Protein AF-A0A965BE71-F1 (afdb_monomer)

Foldseek 3Di:
DVVLLVVLVVQLVVQLVVQLVVLVVPDDPVCSVVSSVVSNVVSVVVSVVSSCVSCCVPPPDDPVVVVCVLVVVLVVLLVVLLVVLVVVCVVVVDDPDPVVVVVSVVSSVVSSLVVCVVVCNVVSVVVCCVVVVD

Mean predicted aligned error: 6.46 Å

Secondary structure (DSSP, 8-state):
-HHHHHHHHHHHHHHHHHHHHHHHHHS-TTTHHHHHHHHHHHHHHHHHHHHHHHHHHHH----HHHHHHHHHHHHHHHHHHHHHHHHHHHHHT--SSHHHHHHHHHHHHHHHHHHHHHTT-HHHHHHHHHHTT-

pLDDT: mean 89.57, std 7.32, range [54.47, 97.5]

Structure (mmCIF, N/CA/C/O backbone):
data_AF-A0A965BE71-F1
#
_entry.id   AF-A0A965BE71-F1
#
loop_
_atom_site.group_PDB
_atom_site.id
_atom_site.type_symbol
_atom_site.label_atom_id
_atom_site.label_alt_id
_atom_site.label_comp_id
_atom_site.label_asym_id
_atom_site.label_entity_id
_atom_site.label_seq_id
_atom_site.pdbx_PDB_ins_code
_atom_site.Cartn_x
_atom_site.Cartn_y
_atom_site.Cartn_z
_atom_site.occupancy
_atom_site.B_iso_or_equiv
_atom_site.auth_seq_id
_atom_site.auth_comp_id
_atom_site.auth_asym_id
_atom_site.auth_atom_id
_atom_site.pdbx_PDB_model_num
ATOM 1 N N . ASN A 1 1 ? 0.865 -0.860 27.411 1.00 68.50 1 ASN A N 1
ATOM 2 C CA . ASN A 1 1 ? 0.954 -0.710 25.945 1.00 68.50 1 ASN A CA 1
ATOM 3 C C . ASN A 1 1 ? 2.210 -1.397 25.395 1.00 68.50 1 ASN A C 1
ATOM 5 O O . ASN A 1 1 ? 2.084 -2.410 24.722 1.00 68.50 1 ASN A O 1
ATOM 9 N N . THR A 1 2 ? 3.410 -0.975 25.811 1.00 82.56 2 THR A N 1
ATOM 10 C CA . THR A 1 2 ? 4.710 -1.462 25.296 1.00 82.56 2 THR A CA 1
ATOM 11 C C . THR A 1 2 ? 4.907 -2.984 25.347 1.00 82.56 2 THR A C 1
ATOM 13 O O . THR A 1 2 ? 5.360 -3.564 24.371 1.00 82.56 2 THR A O 1
ATOM 16 N N . LYS A 1 3 ? 4.493 -3.668 26.428 1.00 86.25 3 LYS A N 1
ATOM 17 C CA . LYS A 1 3 ? 4.587 -5.142 26.528 1.00 86.25 3 LYS A CA 1
ATOM 18 C C . LYS A 1 3 ? 3.854 -5.867 25.389 1.00 86.25 3 LYS A C 1
ATOM 20 O O . LYS A 1 3 ? 4.383 -6.815 24.824 1.00 86.25 3 LYS A O 1
ATOM 25 N N . TYR A 1 4 ? 2.651 -5.417 25.037 1.00 86.38 4 TYR A N 1
ATOM 26 C CA . TYR A 1 4 ? 1.859 -6.021 23.960 1.00 86.38 4 TYR A CA 1
ATOM 27 C C . TYR A 1 4 ? 2.405 -5.670 22.581 1.00 86.38 4 TYR A C 1
ATOM 29 O O . TYR A 1 4 ? 2.354 -6.492 21.674 1.00 86.38 4 TYR A O 1
ATOM 37 N N . GLN A 1 5 ? 2.983 -4.479 22.443 1.00 86.31 5 GLN A N 1
ATOM 38 C CA . GLN A 1 5 ? 3.666 -4.075 21.222 1.00 86.31 5 GLN A CA 1
ATOM 39 C C . GLN A 1 5 ? 4.915 -4.931 20.963 1.00 86.31 5 GLN A C 1
ATOM 41 O O . GLN A 1 5 ? 5.129 -5.357 19.834 1.00 86.31 5 GLN A O 1
ATOM 46 N N . VAL A 1 6 ? 5.684 -5.269 22.006 1.00 92.69 6 VAL A N 1
ATOM 47 C CA . VAL A 1 6 ? 6.818 -6.205 21.897 1.00 92.69 6 VAL A CA 1
ATOM 48 C C . VAL A 1 6 ? 6.347 -7.595 21.462 1.00 92.69 6 VAL A C 1
ATOM 50 O O . VAL A 1 6 ? 6.944 -8.178 20.563 1.00 92.69 6 VAL A O 1
ATOM 53 N N . ILE A 1 7 ? 5.253 -8.105 22.042 1.00 91.56 7 ILE A N 1
ATOM 54 C CA . ILE A 1 7 ? 4.676 -9.403 21.647 1.00 91.56 7 ILE A CA 1
ATOM 55 C C . ILE A 1 7 ? 4.227 -9.376 20.182 1.00 91.56 7 ILE A C 1
ATOM 57 O O . ILE A 1 7 ? 4.535 -10.299 19.435 1.00 91.56 7 ILE A O 1
ATOM 61 N N . SER A 1 8 ? 3.539 -8.314 19.755 1.00 90.62 8 SER A N 1
ATOM 62 C CA . SER A 1 8 ? 3.104 -8.172 18.363 1.00 90.62 8 SER A CA 1
ATOM 63 C C . SER A 1 8 ? 4.293 -8.145 17.400 1.00 90.62 8 SER A C 1
ATOM 65 O O . SER A 1 8 ? 4.326 -8.905 16.437 1.00 90.62 8 SER A O 1
ATOM 67 N N . ASN A 1 9 ? 5.326 -7.356 17.713 1.00 93.31 9 ASN A N 1
ATOM 68 C CA . ASN A 1 9 ? 6.545 -7.289 16.907 1.00 93.31 9 ASN A CA 1
ATOM 69 C C . ASN A 1 9 ? 7.263 -8.640 16.822 1.00 93.31 9 ASN A C 1
ATOM 71 O O . ASN A 1 9 ? 7.767 -8.998 15.760 1.00 93.31 9 ASN A O 1
ATOM 75 N N . LEU A 1 10 ? 7.292 -9.407 17.915 1.00 94.94 10 LEU A N 1
ATOM 76 C CA . LEU A 1 10 ? 7.861 -10.750 17.905 1.00 94.94 10 LEU A CA 1
ATOM 77 C C . LEU A 1 10 ? 7.101 -11.670 16.939 1.00 94.94 10 LEU A C 1
ATOM 79 O O . LEU A 1 10 ? 7.732 -12.358 16.143 1.00 94.94 10 LEU A O 1
ATOM 83 N N . VAL A 1 11 ? 5.765 -11.652 16.967 1.00 94.50 11 VAL A N 1
ATOM 84 C CA . VAL A 1 11 ? 4.935 -12.460 16.055 1.00 94.50 11 VAL A CA 1
ATOM 85 C C . VAL A 1 11 ? 5.163 -12.061 14.596 1.00 94.50 11 VAL 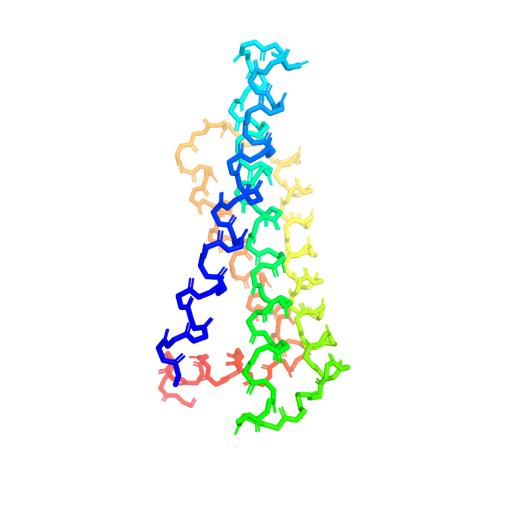A C 1
ATOM 87 O O . VAL A 1 11 ? 5.368 -12.935 13.756 1.00 94.50 11 VAL A O 1
ATOM 90 N N . ILE A 1 12 ? 5.189 -10.757 14.300 1.00 95.12 12 ILE A N 1
ATOM 91 C CA . ILE A 1 12 ? 5.464 -10.234 12.952 1.00 95.12 12 ILE A CA 1
ATOM 92 C C . ILE A 1 12 ? 6.807 -10.761 12.445 1.00 95.12 12 ILE A C 1
ATOM 94 O O . ILE A 1 12 ? 6.879 -11.333 11.359 1.00 95.12 12 ILE A O 1
ATOM 98 N N . ASN A 1 13 ? 7.856 -10.634 13.259 1.00 96.44 13 ASN A N 1
ATOM 99 C CA . ASN A 1 13 ? 9.198 -11.066 12.882 1.00 96.44 13 ASN A CA 1
ATOM 100 C C . ASN A 1 13 ? 9.300 -12.584 12.714 1.00 96.44 13 ASN A C 1
ATOM 102 O O . ASN A 1 13 ? 9.964 -13.037 11.788 1.00 96.44 13 ASN A O 1
ATOM 106 N N . LEU A 1 14 ? 8.634 -13.378 13.558 1.00 97.38 14 L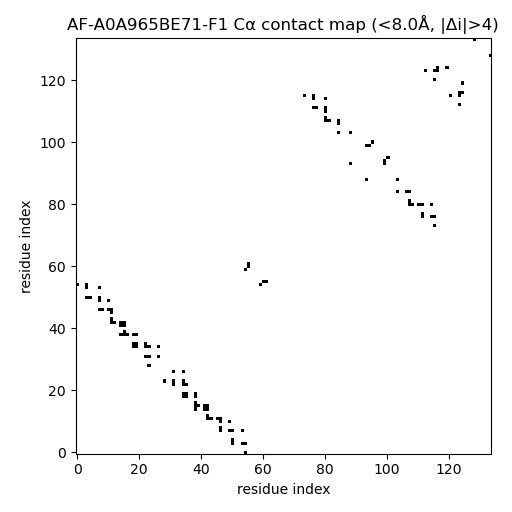EU A N 1
ATOM 107 C CA . LEU A 1 14 ? 8.624 -14.837 13.411 1.00 97.38 14 LEU A CA 1
ATOM 108 C C . LEU A 1 14 ? 7.957 -15.272 12.104 1.00 97.38 14 LEU A C 1
ATOM 110 O O . LEU A 1 14 ? 8.466 -16.163 11.425 1.00 97.38 14 LEU A O 1
ATOM 114 N N . ILE A 1 15 ? 6.854 -14.630 11.719 1.00 95.62 15 ILE A N 1
ATOM 115 C CA . ILE A 1 15 ? 6.164 -14.917 10.455 1.00 95.62 15 ILE A CA 1
ATOM 116 C C . ILE A 1 15 ? 7.027 -14.491 9.270 1.00 95.62 15 ILE A C 1
ATOM 118 O O . ILE A 1 15 ? 7.233 -15.289 8.356 1.00 95.62 15 ILE A O 1
ATOM 122 N N . ALA A 1 16 ? 7.578 -13.274 9.311 1.00 96.12 16 ALA A N 1
ATOM 123 C CA . ALA A 1 16 ? 8.485 -12.780 8.280 1.00 96.12 16 ALA A CA 1
ATOM 124 C C . ALA A 1 16 ? 9.678 -13.726 8.098 1.00 96.12 16 ALA A C 1
ATOM 126 O O . ALA A 1 16 ? 9.976 -14.124 6.974 1.00 96.12 16 ALA A O 1
ATOM 127 N N . LEU A 1 17 ? 10.312 -14.143 9.198 1.00 97.50 17 LEU A N 1
ATOM 128 C CA . LEU A 1 17 ? 11.435 -15.077 9.195 1.00 97.50 17 LEU A CA 1
ATOM 129 C C . LEU A 1 17 ? 11.041 -16.432 8.601 1.00 97.50 17 LEU A C 1
ATOM 131 O O . LEU A 1 17 ? 11.736 -16.936 7.726 1.00 97.50 17 LEU A O 1
ATOM 135 N N . THR A 1 18 ? 9.921 -17.004 9.043 1.00 97.38 18 THR A N 1
ATOM 136 C CA . THR A 1 18 ? 9.472 -18.333 8.599 1.00 97.38 18 THR A CA 1
ATOM 137 C C . THR A 1 18 ? 9.190 -18.349 7.099 1.00 97.38 18 THR A C 1
ATOM 139 O O . THR A 1 18 ? 9.668 -19.236 6.394 1.00 97.38 18 THR A O 1
ATOM 142 N N . ILE A 1 19 ? 8.468 -17.345 6.591 1.00 96.31 19 ILE A N 1
ATOM 143 C CA . ILE A 1 19 ? 8.169 -17.240 5.156 1.00 96.31 19 ILE A CA 1
ATOM 144 C C . ILE A 1 19 ? 9.446 -16.926 4.365 1.00 96.31 19 ILE A C 1
ATOM 146 O O . ILE A 1 19 ? 9.629 -17.467 3.281 1.00 96.31 19 ILE A O 1
ATOM 150 N N . SER A 1 20 ? 10.360 -16.117 4.910 1.00 96.38 20 SER A N 1
ATOM 151 C CA . SER A 1 20 ? 11.643 -15.814 4.257 1.00 96.38 20 SER A CA 1
ATOM 152 C C . SER A 1 20 ? 12.529 -17.050 4.121 1.00 96.38 20 SER A C 1
ATOM 154 O O . SER A 1 20 ? 13.098 -17.275 3.057 1.00 96.38 20 SER A O 1
ATOM 156 N N . ILE A 1 21 ? 12.618 -17.880 5.166 1.00 97.25 21 ILE A N 1
ATOM 157 C CA . ILE A 1 21 ? 13.341 -19.158 5.116 1.00 97.25 21 ILE A CA 1
ATOM 158 C C . ILE A 1 21 ? 12.675 -20.087 4.101 1.00 97.25 21 ILE A C 1
ATOM 160 O O . ILE A 1 21 ? 13.362 -20.693 3.283 1.00 97.25 21 ILE A O 1
ATOM 164 N N . TRP A 1 22 ? 11.343 -20.174 4.115 1.00 97.00 22 TRP A N 1
ATOM 165 C CA . TRP A 1 22 ? 10.613 -20.974 3.136 1.00 97.00 22 TRP A CA 1
ATOM 166 C C . TRP A 1 22 ? 10.899 -20.511 1.699 1.00 97.00 22 TRP A C 1
ATOM 168 O O . TRP A 1 22 ? 11.238 -21.340 0.858 1.00 97.00 22 TRP A O 1
ATOM 178 N N . ALA A 1 23 ? 10.847 -19.204 1.432 1.00 95.25 23 ALA A N 1
ATOM 179 C CA . ALA A 1 23 ? 11.145 -18.626 0.125 1.00 95.25 23 ALA A CA 1
ATOM 180 C C . ALA A 1 23 ? 12.586 -18.925 -0.312 1.00 95.25 23 ALA A C 1
ATOM 182 O O . ALA A 1 23 ? 12.805 -19.348 -1.440 1.00 95.25 23 ALA A O 1
ATOM 183 N N . PHE A 1 24 ? 13.554 -18.775 0.593 1.00 94.81 24 PHE A N 1
ATOM 184 C CA . PHE A 1 24 ? 14.962 -19.061 0.314 1.00 94.81 24 PHE A CA 1
ATOM 185 C C . PHE A 1 24 ? 15.214 -20.528 -0.063 1.00 94.81 24 PHE A C 1
ATOM 187 O O . PHE A 1 24 ? 16.068 -20.808 -0.895 1.00 94.81 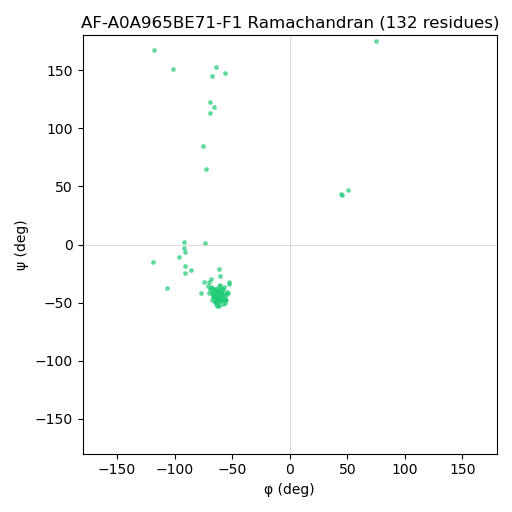24 PHE A O 1
ATOM 194 N N . LEU A 1 25 ? 14.485 -21.465 0.550 1.00 96.62 25 LEU A N 1
ATOM 195 C CA . LEU A 1 25 ? 14.675 -22.898 0.315 1.00 96.62 25 LEU A CA 1
ATOM 196 C C . LEU A 1 25 ? 13.902 -23.439 -0.897 1.00 96.62 25 LEU A C 1
ATOM 198 O O . LEU A 1 25 ? 14.251 -24.509 -1.385 1.00 96.62 25 LEU A O 1
ATOM 202 N N . ASN A 1 26 ? 12.840 -22.756 -1.341 1.00 96.38 26 ASN A N 1
ATOM 203 C CA . ASN A 1 26 ? 11.902 -23.293 -2.339 1.00 96.38 26 ASN A CA 1
ATOM 204 C C . ASN A 1 26 ? 11.816 -22.477 -3.637 1.00 96.38 26 ASN A C 1
ATOM 206 O O . ASN A 1 26 ? 11.243 -22.978 -4.601 1.00 96.38 26 ASN A O 1
ATOM 210 N N . LEU A 1 27 ? 12.322 -21.240 -3.671 1.00 95.44 27 LEU A N 1
ATOM 211 C CA . LEU A 1 27 ? 12.300 -20.398 -4.869 1.00 95.44 27 LEU A CA 1
ATOM 212 C C . LEU A 1 27 ? 13.659 -20.381 -5.565 1.00 95.44 27 LEU A C 1
ATOM 214 O O . LEU A 1 27 ? 14.708 -20.465 -4.925 1.00 95.44 27 LEU A O 1
ATOM 218 N N . ASP A 1 28 ? 13.624 -20.190 -6.881 1.00 94.94 28 ASP A N 1
ATOM 219 C CA . ASP A 1 28 ? 14.821 -19.921 -7.667 1.00 94.94 28 ASP A CA 1
ATOM 220 C C . ASP A 1 28 ? 15.455 -18.591 -7.251 1.00 94.94 28 ASP A C 1
ATOM 222 O O . ASP A 1 28 ? 14.774 -17.661 -6.818 1.00 94.94 28 ASP A O 1
ATOM 226 N N . VAL A 1 29 ? 16.772 -18.466 -7.439 1.00 91.12 29 VAL A N 1
ATOM 227 C CA . VAL A 1 29 ? 17.564 -17.299 -7.000 1.00 91.12 29 VAL A CA 1
ATOM 228 C C . VAL A 1 29 ? 16.983 -15.964 -7.487 1.00 91.12 29 VAL A C 1
ATOM 230 O O . VAL A 1 29 ? 17.051 -14.967 -6.771 1.00 91.12 29 VAL A O 1
ATOM 233 N N . VAL A 1 30 ? 16.379 -15.952 -8.679 1.00 92.88 30 VAL A N 1
ATOM 234 C CA . VAL A 1 30 ? 15.748 -14.766 -9.283 1.00 92.88 30 VAL A CA 1
ATOM 235 C C . VAL A 1 30 ? 14.462 -14.359 -8.548 1.00 92.88 30 VAL A C 1
ATOM 237 O O . VAL A 1 30 ? 14.172 -13.170 -8.422 1.00 92.88 30 VAL A O 1
ATOM 240 N N . ASP A 1 31 ? 13.732 -15.327 -7.996 1.00 94.31 31 ASP A N 1
ATOM 241 C CA . ASP A 1 31 ? 12.427 -15.125 -7.364 1.00 94.31 31 ASP A CA 1
ATOM 242 C C . ASP A 1 31 ? 12.510 -14.956 -5.843 1.00 94.31 31 ASP A C 1
ATOM 244 O O . ASP A 1 31 ? 11.544 -14.510 -5.214 1.00 94.31 31 ASP A O 1
ATOM 248 N N . ILE A 1 32 ? 13.670 -15.228 -5.229 1.00 94.19 32 ILE A N 1
ATOM 249 C CA . ILE A 1 32 ? 13.879 -15.050 -3.782 1.00 94.19 32 ILE A CA 1
ATOM 250 C C . ILE A 1 32 ? 13.507 -13.627 -3.348 1.00 94.19 32 ILE A C 1
ATOM 252 O O . ILE A 1 32 ? 12.855 -13.450 -2.320 1.00 94.19 32 ILE A O 1
ATOM 256 N N . THR A 1 33 ? 13.860 -12.597 -4.124 1.00 94.31 33 THR A N 1
ATOM 257 C CA . THR A 1 33 ? 13.526 -11.205 -3.777 1.00 94.31 33 THR A CA 1
ATOM 258 C C . THR A 1 33 ? 12.016 -10.955 -3.768 1.00 94.31 33 THR A C 1
ATOM 260 O O . THR A 1 33 ? 11.516 -10.258 -2.882 1.00 94.31 33 THR A O 1
ATOM 263 N N . VAL A 1 34 ? 11.275 -11.560 -4.700 1.00 94.38 34 VAL A N 1
ATOM 264 C CA . VAL A 1 34 ? 9.806 -11.491 -4.730 1.00 94.38 34 VAL A CA 1
ATOM 265 C C . VAL A 1 34 ? 9.226 -12.204 -3.508 1.00 94.38 34 VAL A C 1
ATOM 267 O O . VAL A 1 34 ? 8.364 -11.650 -2.822 1.00 94.38 34 VAL A O 1
ATOM 270 N N . GLY A 1 35 ? 9.754 -13.386 -3.179 1.00 93.88 35 GLY A N 1
ATOM 271 C CA . GLY A 1 35 ? 9.372 -14.146 -1.989 1.00 93.88 35 GLY A CA 1
ATOM 272 C C . GLY A 1 35 ? 9.621 -13.389 -0.681 1.00 93.88 35 GLY A C 1
ATOM 273 O O . GLY A 1 35 ? 8.752 -13.366 0.190 1.00 93.88 35 GLY A O 1
ATOM 274 N N . LEU A 1 36 ? 10.757 -12.699 -0.557 1.00 94.50 36 LEU A N 1
ATOM 275 C CA . LEU A 1 36 ? 11.073 -11.840 0.591 1.00 94.50 36 LEU A CA 1
ATOM 276 C C . LEU A 1 36 ? 10.123 -10.637 0.684 1.00 94.50 36 LEU A C 1
ATOM 278 O O . LEU A 1 36 ? 9.652 -10.301 1.773 1.00 94.50 36 LEU A O 1
ATOM 282 N N . GLY A 1 37 ? 9.792 -10.012 -0.450 1.00 94.69 37 GLY A N 1
ATOM 283 C CA . GLY A 1 37 ? 8.789 -8.946 -0.504 1.00 94.69 37 GLY A CA 1
ATOM 284 C C . GLY A 1 37 ? 7.409 -9.424 -0.041 1.00 94.69 37 GLY A C 1
ATOM 285 O O . GLY A 1 37 ? 6.749 -8.752 0.757 1.00 94.69 37 GLY A O 1
ATOM 286 N N . ALA A 1 38 ? 6.999 -10.620 -0.471 1.00 94.44 38 ALA A N 1
ATOM 287 C CA . ALA A 1 38 ? 5.758 -11.248 -0.029 1.00 94.44 38 ALA A CA 1
ATOM 288 C C . ALA A 1 38 ? 5.787 -11.593 1.470 1.00 94.44 38 ALA A C 1
ATOM 290 O O . ALA A 1 38 ? 4.821 -11.304 2.178 1.00 94.44 38 ALA A O 1
ATOM 291 N N . ALA A 1 39 ? 6.899 -12.139 1.975 1.00 95.88 39 ALA A N 1
ATOM 292 C CA . ALA A 1 39 ? 7.095 -12.434 3.395 1.00 95.88 39 ALA A CA 1
ATOM 293 C C . ALA A 1 39 ? 6.895 -11.185 4.260 1.00 95.88 39 ALA A C 1
ATOM 295 O O . ALA A 1 39 ? 6.149 -11.214 5.245 1.00 95.88 39 ALA A O 1
ATOM 296 N N . LEU A 1 40 ? 7.502 -10.068 3.846 1.00 94.62 40 LEU A N 1
ATOM 297 C CA . LEU A 1 40 ? 7.348 -8.783 4.511 1.00 94.62 40 LEU A CA 1
ATOM 298 C C . LEU A 1 40 ? 5.883 -8.325 4.490 1.00 94.62 40 LEU A C 1
ATOM 300 O O . LEU A 1 40 ? 5.314 -8.066 5.551 1.00 94.62 40 LEU A O 1
ATOM 304 N N . ALA A 1 41 ? 5.240 -8.292 3.320 1.00 95.25 41 ALA A N 1
ATOM 305 C CA . ALA A 1 41 ? 3.849 -7.856 3.191 1.00 95.25 41 ALA A CA 1
ATOM 306 C C . ALA A 1 41 ? 2.883 -8.696 4.050 1.00 95.25 41 ALA A C 1
ATOM 308 O O . ALA A 1 41 ? 2.068 -8.137 4.789 1.00 95.25 41 ALA A O 1
ATOM 309 N N . ILE A 1 42 ? 3.000 -10.028 4.008 1.00 95.81 42 ILE A N 1
ATOM 310 C CA . ILE A 1 42 ? 2.163 -10.950 4.794 1.00 95.81 42 ILE A CA 1
ATOM 311 C C . ILE A 1 42 ? 2.377 -10.727 6.295 1.00 95.81 42 ILE A C 1
ATOM 313 O O . ILE A 1 42 ? 1.405 -10.654 7.051 1.00 95.81 42 ILE A O 1
ATOM 317 N N . SER A 1 43 ? 3.629 -10.564 6.733 1.00 95.44 43 SER A N 1
ATOM 318 C CA . SER A 1 43 ? 3.939 -10.322 8.145 1.00 95.44 43 SER A CA 1
ATOM 319 C C . SER A 1 43 ? 3.259 -9.062 8.695 1.00 95.44 43 SER A C 1
ATOM 321 O O . SER A 1 43 ? 2.739 -9.092 9.811 1.00 95.44 43 SER A O 1
ATOM 323 N N . TYR A 1 44 ? 3.162 -7.987 7.901 1.00 93.62 44 TYR A N 1
ATOM 324 C CA . TYR A 1 44 ? 2.463 -6.763 8.300 1.00 93.62 44 TYR A CA 1
ATOM 325 C C . TYR A 1 44 ? 0.951 -6.957 8.409 1.00 93.62 44 TYR A C 1
ATOM 327 O O . TYR A 1 44 ? 0.345 -6.460 9.361 1.00 93.62 44 TYR A O 1
ATOM 335 N N . TRP A 1 45 ? 0.338 -7.710 7.491 1.00 93.31 45 TRP A N 1
ATOM 336 C CA . TRP A 1 45 ? -1.085 -8.046 7.586 1.00 93.31 45 TRP A CA 1
ATOM 337 C C . TRP A 1 45 ? -1.395 -8.828 8.861 1.00 93.31 45 TRP A C 1
ATOM 339 O O . TRP A 1 45 ? -2.326 -8.472 9.590 1.00 93.31 45 TRP A O 1
ATOM 349 N N . VAL A 1 46 ? -0.583 -9.837 9.184 1.00 93.69 46 VAL A N 1
ATOM 350 C CA . VAL A 1 46 ? -0.744 -10.572 10.446 1.00 93.69 46 VAL A CA 1
ATOM 351 C C . VAL A 1 46 ? -0.484 -9.659 11.644 1.00 93.69 46 VAL A C 1
ATOM 353 O O . VAL A 1 46 ? -1.245 -9.677 12.611 1.00 93.69 46 VAL A O 1
ATOM 356 N N . GLY A 1 47 ? 0.521 -8.790 11.555 1.00 92.81 47 GLY A N 1
ATOM 357 C CA . GLY A 1 47 ? 0.830 -7.785 12.565 1.00 92.81 47 GLY A CA 1
ATOM 358 C C . GLY A 1 47 ? -0.335 -6.869 12.909 1.00 92.81 47 GLY A C 1
ATOM 359 O O . GLY A 1 47 ? -0.592 -6.625 14.090 1.00 92.81 47 GLY A O 1
ATOM 360 N N . ILE A 1 48 ? -1.075 -6.395 11.905 1.00 90.50 48 ILE A N 1
ATOM 361 C CA . ILE A 1 48 ? -2.279 -5.575 12.098 1.00 90.50 48 ILE A CA 1
ATOM 362 C C . ILE A 1 48 ? -3.319 -6.348 12.916 1.00 90.50 48 ILE A C 1
ATOM 364 O O . ILE A 1 48 ? -3.841 -5.825 13.904 1.00 90.50 48 ILE A O 1
ATOM 368 N N . VAL A 1 49 ? -3.578 -7.606 12.551 1.00 90.62 49 VAL A N 1
ATOM 369 C CA . VAL A 1 49 ? -4.555 -8.464 13.236 1.00 90.62 49 VAL A CA 1
ATOM 370 C C . VAL A 1 49 ? -4.118 -8.756 14.675 1.00 90.62 49 VAL A C 1
ATOM 372 O O . VAL A 1 49 ? -4.893 -8.543 15.610 1.00 90.62 49 VAL A O 1
ATOM 375 N N . CYS A 1 50 ? -2.868 -9.172 14.885 1.00 91.44 50 CYS A N 1
ATOM 376 C CA . CYS A 1 50 ? -2.316 -9.444 16.214 1.00 91.44 50 CYS A CA 1
ATOM 377 C C . CYS A 1 50 ? -2.353 -8.204 17.111 1.00 91.44 50 CYS A C 1
ATOM 379 O O . CYS A 1 50 ? -2.821 -8.271 18.250 1.00 91.44 50 CYS A O 1
ATOM 381 N N . THR A 1 51 ? -1.911 -7.060 16.587 1.00 90.94 51 THR A N 1
ATOM 382 C CA . THR A 1 51 ? -1.924 -5.788 17.317 1.00 90.94 51 THR A CA 1
ATOM 383 C C . THR A 1 51 ? -3.344 -5.405 17.710 1.00 90.94 51 THR A C 1
ATOM 385 O O . THR A 1 51 ? -3.576 -5.039 18.863 1.00 90.94 51 THR A O 1
ATOM 388 N N . TYR A 1 52 ? -4.304 -5.543 16.792 1.00 89.62 52 TYR A N 1
ATOM 389 C CA . TYR A 1 52 ? -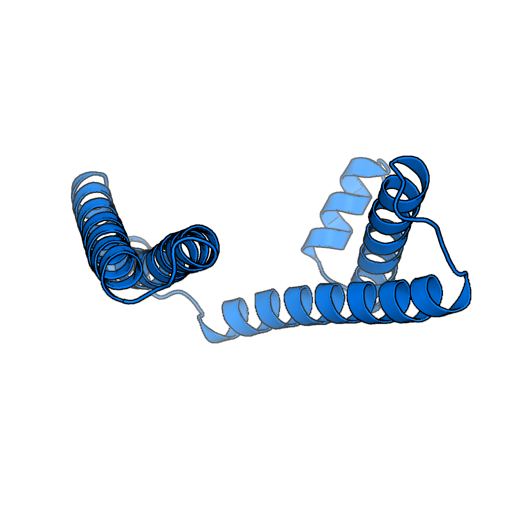5.708 -5.282 17.083 1.00 89.62 52 TYR A CA 1
ATOM 390 C C . TYR A 1 52 ? -6.217 -6.147 18.239 1.00 89.62 52 TYR A C 1
ATOM 392 O O . TYR A 1 52 ? -6.746 -5.600 19.204 1.00 89.62 52 TYR A O 1
ATOM 400 N N . TYR A 1 53 ? -6.022 -7.469 18.206 1.00 88.75 53 TYR A N 1
ATOM 401 C CA . TYR A 1 53 ? -6.501 -8.348 19.280 1.00 88.75 53 TYR A CA 1
ATOM 402 C C . TYR A 1 53 ? -5.855 -8.046 20.636 1.00 88.75 53 TYR A C 1
ATOM 404 O O . TYR A 1 53 ? -6.548 -8.034 21.656 1.00 88.75 53 TYR A O 1
ATOM 412 N N . LEU A 1 54 ? -4.552 -7.758 20.653 1.00 88.69 54 LEU A N 1
ATOM 413 C CA . LEU A 1 54 ? -3.823 -7.445 21.881 1.00 88.69 54 LEU A CA 1
ATOM 414 C C . LEU A 1 54 ? -4.242 -6.095 22.482 1.00 88.69 54 LEU A C 1
ATOM 416 O O . LEU A 1 54 ? -4.340 -5.961 23.705 1.00 88.69 54 LEU A O 1
ATOM 420 N N . LEU A 1 55 ? -4.496 -5.092 21.636 1.00 86.56 55 LEU A N 1
ATOM 421 C CA . LEU A 1 55 ? -4.839 -3.739 22.076 1.00 86.56 55 LEU A CA 1
ATOM 422 C C . LEU A 1 55 ? -6.340 -3.508 22.246 1.00 86.56 55 LEU A C 1
ATOM 424 O O . LEU A 1 55 ? -6.709 -2.604 22.994 1.00 86.56 55 LEU A O 1
ATOM 428 N N . ARG A 1 56 ? -7.208 -4.345 21.662 1.00 86.00 56 ARG A N 1
ATOM 429 C CA . ARG A 1 56 ? -8.675 -4.230 21.764 1.00 86.00 56 ARG A CA 1
ATOM 430 C C . ARG A 1 56 ? -9.167 -4.153 23.210 1.00 86.00 56 ARG A C 1
ATOM 432 O O . ARG A 1 56 ? -10.152 -3.471 23.476 1.00 86.00 56 ARG A O 1
ATOM 439 N N . LYS A 1 57 ? -8.477 -4.807 24.152 1.00 83.12 57 LYS A N 1
ATOM 440 C CA . LYS A 1 57 ? -8.789 -4.725 25.591 1.00 83.12 57 LYS A CA 1
ATOM 441 C C . LYS A 1 57 ? -8.671 -3.297 26.151 1.00 83.12 57 LYS A C 1
ATOM 443 O O . LYS A 1 57 ? -9.335 -2.982 27.130 1.00 83.12 57 LYS A O 1
ATOM 448 N N . TYR A 1 58 ? -7.836 -2.455 25.543 1.00 84.69 58 TYR A N 1
ATOM 449 C CA . TYR A 1 58 ? -7.535 -1.092 25.987 1.00 84.69 58 TYR A CA 1
ATOM 450 C C . TYR A 1 58 ? -8.179 -0.015 25.107 1.00 84.69 58 TYR A C 1
ATOM 452 O O . TYR A 1 58 ? -8.623 1.000 25.628 1.00 84.69 58 TYR A O 1
ATOM 460 N N . SER A 1 59 ? -8.236 -0.220 23.788 1.00 81.12 59 SER A N 1
ATOM 461 C CA . SER A 1 59 ? -8.820 0.739 22.835 1.00 81.12 59 SER A CA 1
ATOM 462 C C . SER A 1 59 ? -10.313 0.518 22.572 1.00 81.12 59 SER A C 1
ATOM 464 O O . SER A 1 59 ? -10.930 1.298 21.854 1.00 81.12 59 SER A O 1
ATOM 466 N N . GLY A 1 60 ? -10.890 -0.563 23.106 1.00 85.25 60 GLY A N 1
ATOM 467 C CA . GLY A 1 60 ? -12.241 -0.998 22.768 1.00 85.25 60 GLY A CA 1
ATOM 468 C C . GLY A 1 60 ? -12.330 -1.656 21.382 1.00 85.25 60 GLY A C 1
ATOM 469 O O . GLY A 1 60 ? -11.335 -1.750 20.649 1.00 85.25 60 GLY A O 1
ATOM 470 N N . PRO A 1 61 ? -13.514 -2.179 21.014 1.00 85.38 61 PRO A N 1
ATOM 471 C CA . PRO A 1 61 ? -13.738 -2.780 19.706 1.00 85.38 61 PRO A CA 1
ATOM 472 C C . PRO A 1 61 ? -13.724 -1.714 18.603 1.00 85.38 61 PRO A C 1
ATOM 474 O O . PRO A 1 61 ? -14.530 -0.789 18.606 1.00 85.38 61 PRO A O 1
ATOM 477 N N . LEU A 1 62 ? -12.839 -1.879 17.619 1.00 84.00 62 LEU A N 1
ATOM 478 C CA . LEU A 1 62 ? -12.911 -1.111 16.375 1.00 84.00 62 LEU A CA 1
ATOM 479 C C . LEU A 1 62 ? -14.150 -1.515 15.570 1.00 84.00 62 LEU A C 1
ATOM 481 O O . LEU A 1 62 ? -14.505 -2.695 15.511 1.00 84.00 62 LEU A O 1
ATOM 485 N N . ASN A 1 63 ? -14.752 -0.545 14.883 1.00 88.19 63 ASN A N 1
ATOM 486 C CA . ASN A 1 63 ? -15.751 -0.815 13.856 1.00 88.19 63 ASN A CA 1
ATOM 487 C C . ASN A 1 63 ? -15.046 -1.320 12.586 1.00 88.19 63 ASN A C 1
ATOM 489 O O . ASN A 1 63 ? -14.719 -0.546 11.685 1.00 88.19 63 ASN A O 1
ATOM 493 N N . ILE A 1 64 ? -14.785 -2.630 12.551 1.00 85.94 64 ILE A N 1
ATOM 494 C CA . ILE A 1 64 ? -14.055 -3.297 11.462 1.00 85.94 64 ILE A CA 1
ATOM 495 C C . ILE A 1 64 ? -14.751 -3.068 10.116 1.00 85.94 64 ILE A C 1
ATOM 497 O O . ILE A 1 64 ? -14.078 -2.830 9.121 1.00 85.94 64 ILE A O 1
ATOM 501 N N . VAL A 1 65 ? -16.088 -3.079 10.089 1.00 87.94 65 VAL A N 1
ATOM 502 C CA . VAL A 1 65 ? -16.869 -2.879 8.859 1.00 87.94 65 VAL A CA 1
ATOM 503 C C . VAL A 1 65 ? -16.636 -1.482 8.293 1.00 87.94 65 VAL A C 1
ATOM 505 O O . VAL A 1 65 ? -16.311 -1.350 7.117 1.00 87.94 65 VAL A O 1
ATOM 508 N N . SER A 1 66 ? -16.732 -0.443 9.126 1.00 88.00 66 SER A N 1
ATOM 509 C CA . SER A 1 66 ? -16.461 0.935 8.698 1.00 88.00 66 SER A CA 1
ATOM 510 C C . SER A 1 66 ? -15.026 1.095 8.186 1.00 88.00 66 SER A C 1
ATOM 512 O O . SER A 1 66 ? -14.802 1.664 7.117 1.00 88.00 66 SER A O 1
ATOM 514 N N . LEU A 1 67 ? -14.054 0.515 8.900 1.00 88.25 67 LEU A N 1
ATOM 515 C CA . LEU A 1 67 ? -12.645 0.572 8.516 1.00 88.25 67 LEU A CA 1
ATOM 516 C C . LEU A 1 67 ? -12.385 -0.122 7.173 1.00 88.25 67 LEU A C 1
ATOM 518 O O . LEU A 1 67 ? -11.672 0.428 6.330 1.00 88.25 67 LEU A O 1
ATOM 522 N N . LEU A 1 68 ? -12.970 -1.305 6.974 1.00 88.75 68 LEU A N 1
ATOM 523 C CA . LEU A 1 68 ? -12.841 -2.090 5.751 1.00 88.75 68 LEU A CA 1
ATOM 524 C C . LEU A 1 68 ? -13.500 -1.380 4.566 1.00 88.75 68 LEU A C 1
ATOM 526 O O . LEU A 1 68 ? -12.899 -1.303 3.501 1.00 88.75 68 LEU A O 1
ATOM 530 N N . LEU A 1 69 ? -14.698 -0.817 4.752 1.00 90.56 69 LEU A N 1
ATOM 531 C CA . LEU A 1 69 ? -15.383 -0.044 3.713 1.00 90.56 69 LEU A CA 1
ATOM 532 C C . LEU A 1 69 ? -14.580 1.198 3.322 1.00 90.56 69 LEU A C 1
ATOM 534 O O . LEU A 1 69 ? -14.446 1.500 2.137 1.00 90.56 69 LEU A O 1
ATOM 538 N N . PHE A 1 70 ? -14.009 1.897 4.303 1.00 90.25 70 PHE A N 1
ATOM 539 C CA . PHE A 1 70 ? -13.172 3.064 4.058 1.00 90.25 70 PHE A CA 1
ATOM 540 C C . PHE A 1 70 ? -11.898 2.712 3.274 1.00 90.25 70 PHE A C 1
ATOM 542 O O . PHE A 1 70 ? -11.647 3.289 2.213 1.00 90.25 70 PHE A O 1
ATOM 549 N N . HIS A 1 71 ? -11.123 1.730 3.745 1.00 90.38 71 HIS A N 1
ATOM 550 C CA . HIS A 1 71 ? -9.887 1.312 3.076 1.00 90.38 71 HIS A CA 1
ATOM 551 C C . HIS A 1 71 ? -10.163 0.651 1.725 1.00 90.38 71 HIS A C 1
ATOM 553 O O . HIS A 1 71 ? -9.441 0.907 0.767 1.00 90.38 71 HIS A O 1
ATOM 559 N N . GLY A 1 72 ? -11.233 -0.137 1.615 1.00 92.44 72 GLY A N 1
ATOM 560 C CA . GLY A 1 72 ? -11.671 -0.746 0.362 1.00 92.44 72 GLY A CA 1
ATOM 561 C C . GLY A 1 72 ? -12.055 0.302 -0.680 1.00 92.44 72 GLY A C 1
ATOM 562 O O . GLY A 1 72 ? -11.651 0.196 -1.834 1.00 92.44 72 GLY A O 1
ATOM 563 N N . LYS A 1 73 ? -12.750 1.370 -0.271 1.00 92.31 73 LYS A N 1
ATOM 564 C CA . LYS A 1 73 ? -13.062 2.507 -1.146 1.00 92.31 73 LYS A CA 1
ATOM 565 C C . LYS A 1 73 ? -11.794 3.206 -1.639 1.00 92.31 73 LYS A C 1
ATOM 567 O O . LYS A 1 73 ? -11.687 3.485 -2.830 1.00 92.31 73 LYS A O 1
ATOM 572 N N . ILE A 1 74 ? -10.832 3.470 -0.754 1.00 92.75 74 ILE A N 1
ATOM 573 C CA . ILE A 1 74 ? -9.545 4.075 -1.136 1.00 92.75 74 ILE A CA 1
ATOM 574 C C . ILE A 1 74 ? -8.764 3.163 -2.087 1.00 92.75 74 ILE A C 1
ATOM 576 O O . ILE A 1 74 ? -8.290 3.630 -3.123 1.00 92.75 74 ILE A O 1
ATOM 580 N N . ALA A 1 75 ? -8.673 1.869 -1.775 1.00 94.31 75 ALA A N 1
ATOM 581 C CA . ALA A 1 75 ? -8.000 0.881 -2.611 1.00 94.31 75 ALA A CA 1
ATOM 582 C C . ALA A 1 75 ? -8.649 0.781 -3.998 1.00 94.31 75 ALA A C 1
ATOM 584 O O . ALA A 1 75 ? -7.945 0.747 -5.002 1.00 94.31 75 ALA A O 1
ATOM 585 N N . PHE A 1 76 ? -9.982 0.813 -4.067 1.00 95.12 76 PHE A N 1
ATOM 586 C CA . PHE A 1 76 ? -10.721 0.830 -5.327 1.00 95.12 76 PHE A CA 1
ATOM 587 C C . PHE A 1 76 ? -10.403 2.072 -6.167 1.00 95.12 76 PHE A C 1
ATOM 589 O O . PHE A 1 76 ? -10.147 1.952 -7.361 1.00 95.12 76 PHE A O 1
ATOM 596 N N . ILE A 1 77 ? -10.364 3.257 -5.551 1.00 95.31 77 ILE A N 1
ATOM 597 C CA . ILE A 1 77 ? -10.011 4.502 -6.249 1.00 95.31 77 ILE A CA 1
ATOM 598 C C . ILE A 1 77 ? -8.564 4.444 -6.760 1.00 95.31 77 ILE A C 1
ATOM 600 O O . ILE A 1 77 ? -8.309 4.803 -7.907 1.00 95.31 77 ILE A O 1
ATOM 604 N N . ALA A 1 78 ? -7.626 3.961 -5.941 1.00 94.94 78 ALA A N 1
ATOM 605 C CA . ALA A 1 78 ? -6.229 3.788 -6.337 1.00 94.94 78 ALA A CA 1
ATOM 606 C C . ALA A 1 78 ? -6.080 2.805 -7.507 1.00 94.94 78 ALA A C 1
ATOM 608 O O . ALA A 1 78 ? -5.390 3.110 -8.482 1.00 94.94 78 ALA A O 1
ATOM 609 N N . LEU A 1 79 ? -6.770 1.663 -7.441 1.00 96.62 79 LEU A N 1
ATOM 610 C CA . LEU A 1 79 ? -6.790 0.670 -8.509 1.00 96.62 79 LEU A CA 1
ATOM 611 C C . LEU A 1 79 ? -7.365 1.260 -9.799 1.00 96.62 79 LEU A C 1
ATOM 613 O O . LEU A 1 79 ? -6.753 1.122 -10.853 1.00 96.62 79 LEU A O 1
ATOM 617 N N . LEU A 1 80 ? -8.500 1.956 -9.717 1.00 96.38 80 LEU A N 1
ATOM 618 C CA . LEU A 1 80 ? -9.139 2.577 -10.873 1.00 96.38 80 LEU A CA 1
ATOM 619 C C . LEU A 1 80 ? -8.217 3.607 -11.537 1.00 96.38 80 LEU A C 1
ATOM 621 O O . LEU A 1 80 ? -8.045 3.572 -12.754 1.00 96.38 80 LEU A O 1
ATOM 625 N N . SER A 1 81 ? -7.574 4.475 -10.752 1.00 96.12 81 SER A N 1
ATOM 626 C CA . SER A 1 81 ? -6.599 5.434 -11.279 1.00 96.12 81 SER A CA 1
ATOM 627 C C . SER A 1 81 ? -5.431 4.743 -11.975 1.00 96.12 81 SER A C 1
ATOM 629 O O . SER A 1 81 ? -5.053 5.143 -13.074 1.00 96.12 81 SER A O 1
ATOM 631 N N . CYS A 1 82 ? -4.886 3.690 -11.363 1.00 95.56 82 CYS A N 1
ATOM 632 C CA . CYS A 1 82 ? -3.783 2.923 -11.933 1.00 95.56 82 CYS A CA 1
ATOM 633 C C . CYS A 1 82 ? -4.183 2.257 -13.259 1.00 95.56 82 CYS A C 1
ATOM 635 O O . CYS A 1 82 ? -3.478 2.399 -14.256 1.00 95.56 82 CYS A O 1
ATOM 637 N N . LEU A 1 83 ? -5.347 1.600 -13.308 1.00 95.44 83 LEU A N 1
ATOM 638 C CA . LEU A 1 83 ? -5.848 0.933 -14.514 1.00 95.44 83 LEU A CA 1
ATOM 639 C C . LEU A 1 83 ? -6.096 1.917 -15.661 1.00 95.44 83 LEU A C 1
ATOM 641 O O . LEU A 1 83 ? -5.759 1.619 -16.809 1.00 95.44 83 LEU A O 1
ATOM 645 N N . VAL A 1 84 ? -6.652 3.094 -15.362 1.00 95.00 84 VAL A N 1
ATOM 646 C CA . VAL A 1 84 ? -6.876 4.140 -16.368 1.00 95.00 84 VAL A CA 1
ATOM 647 C C . VAL A 1 84 ? -5.545 4.631 -16.928 1.00 95.00 84 VAL A C 1
ATOM 649 O O . VAL A 1 84 ? -5.367 4.619 -18.145 1.00 95.00 84 VAL A O 1
ATOM 652 N N . ILE A 1 85 ? -4.588 5.009 -16.075 1.00 94.44 85 ILE A N 1
ATOM 653 C CA . ILE A 1 85 ? -3.289 5.505 -16.549 1.00 94.44 85 ILE A CA 1
ATOM 654 C C . ILE A 1 85 ? -2.501 4.415 -17.277 1.00 94.44 85 ILE A C 1
ATOM 656 O O . ILE A 1 85 ? -1.945 4.694 -18.333 1.00 94.44 85 ILE A O 1
ATOM 660 N N . SER A 1 86 ? -2.525 3.170 -16.803 1.00 91.44 86 SER A N 1
ATOM 661 C CA . SER A 1 86 ? -1.905 2.029 -17.492 1.00 91.44 86 SER A CA 1
ATOM 662 C C . SER A 1 86 ? -2.503 1.807 -18.893 1.00 91.44 86 SER A C 1
ATOM 664 O O . SER A 1 86 ? -1.779 1.614 -19.876 1.00 91.44 86 SER A O 1
ATOM 666 N N . SER A 1 87 ? -3.826 1.935 -19.022 1.00 90.94 87 SER A N 1
ATOM 667 C CA . SER A 1 87 ? -4.520 1.845 -20.315 1.00 90.94 87 SER A CA 1
ATOM 668 C C . SER A 1 87 ? -4.201 3.018 -21.250 1.00 90.94 87 SER A C 1
ATOM 670 O O . SER A 1 87 ? -4.244 2.855 -22.466 1.00 90.94 87 SER A O 1
ATOM 672 N N . LEU A 1 88 ? -3.897 4.206 -20.716 1.00 89.88 88 LEU A N 1
ATOM 673 C CA . LEU A 1 88 ? -3.436 5.346 -21.515 1.00 89.88 88 LEU A CA 1
ATOM 674 C C . LEU A 1 88 ? -1.964 5.195 -21.911 1.00 89.88 88 LEU A C 1
ATOM 676 O O . LEU A 1 88 ? -1.614 5.462 -23.057 1.00 89.88 88 LEU A O 1
ATOM 680 N N . GLN A 1 89 ? -1.113 4.743 -20.991 1.00 87.31 89 GLN A N 1
ATOM 681 C CA . GLN A 1 89 ? 0.318 4.564 -21.222 1.00 87.31 89 GLN A CA 1
ATOM 682 C C . GLN A 1 89 ? 0.576 3.576 -22.361 1.00 87.31 89 GLN A C 1
ATOM 684 O O . GLN A 1 89 ? 1.365 3.872 -23.252 1.00 87.31 89 GLN A O 1
ATOM 689 N N . SER A 1 90 ? -0.150 2.454 -22.378 1.00 83.81 90 SER A N 1
ATOM 690 C CA . SER A 1 90 ? -0.071 1.456 -23.456 1.00 83.81 90 SER A CA 1
ATOM 691 C C . SER A 1 90 ? -0.479 1.990 -24.834 1.00 83.81 90 SER A C 1
ATOM 693 O O . SER A 1 90 ? -0.082 1.421 -25.843 1.00 83.81 90 SER A O 1
ATOM 695 N N . ARG A 1 91 ? -1.244 3.089 -24.905 1.00 86.75 91 ARG A N 1
ATOM 696 C CA . ARG A 1 91 ? -1.637 3.737 -26.172 1.00 86.75 91 ARG A CA 1
ATOM 697 C C . ARG A 1 91 ? -0.663 4.814 -26.634 1.00 86.75 91 ARG A C 1
ATOM 699 O O . ARG A 1 91 ? -0.660 5.150 -27.811 1.00 86.75 91 ARG A O 1
ATOM 706 N N . LEU A 1 92 ? 0.091 5.396 -25.706 1.00 80.62 92 LEU A N 1
ATOM 707 C CA . LEU A 1 92 ? 1.017 6.500 -25.966 1.00 80.62 92 LEU A CA 1
ATOM 708 C C . LEU A 1 92 ? 2.441 6.022 -26.276 1.00 80.62 92 LEU A C 1
ATOM 710 O O . LEU A 1 92 ? 3.290 6.864 -26.543 1.00 80.62 92 LEU A O 1
ATOM 714 N N . ASP A 1 93 ? 2.684 4.708 -26.210 1.00 79.44 93 ASP A N 1
ATOM 715 C CA . ASP A 1 93 ? 3.983 4.057 -26.433 1.00 79.44 93 ASP A CA 1
ATOM 716 C C . ASP A 1 93 ? 5.138 4.768 -25.704 1.00 79.44 93 ASP A C 1
ATOM 718 O O . ASP A 1 93 ? 6.206 5.045 -26.243 1.00 79.44 93 ASP A O 1
ATOM 722 N N . LEU A 1 94 ? 4.872 5.155 -24.451 1.00 78.00 94 LEU A N 1
ATOM 723 C CA . LEU A 1 94 ? 5.821 5.894 -23.626 1.00 78.00 94 LEU A CA 1
ATOM 724 C C . LEU A 1 94 ? 7.035 5.013 -23.316 1.00 78.00 94 LEU A C 1
ATOM 726 O O . LEU A 1 94 ? 6.907 3.997 -22.630 1.00 78.00 94 LEU A O 1
ATOM 730 N N . GLU A 1 95 ? 8.215 5.447 -23.759 1.00 80.06 95 GLU A N 1
ATOM 731 C CA . GLU A 1 95 ? 9.484 4.791 -23.439 1.00 80.06 95 GLU A CA 1
ATOM 732 C C . GLU A 1 95 ? 9.708 4.681 -21.922 1.00 80.06 95 GLU A C 1
ATOM 734 O O . GLU A 1 95 ? 9.334 5.562 -21.143 1.00 80.06 95 GLU A O 1
ATOM 739 N N . GLY A 1 96 ? 10.384 3.613 -21.492 1.00 83.31 96 GLY A N 1
ATOM 740 C CA . GLY A 1 96 ? 10.743 3.364 -20.094 1.00 83.31 96 GLY A CA 1
ATOM 741 C C . GLY A 1 96 ? 11.863 4.276 -19.586 1.00 83.31 96 GLY A C 1
ATOM 742 O O . GLY A 1 96 ? 12.947 3.797 -19.263 1.00 83.31 96 GLY A O 1
ATOM 743 N N . ASN A 1 97 ? 11.618 5.585 -19.518 1.00 90.94 97 ASN A N 1
ATOM 744 C CA . ASN A 1 97 ? 12.567 6.579 -19.019 1.00 90.94 97 ASN A CA 1
ATOM 745 C C . ASN A 1 97 ? 12.039 7.317 -17.772 1.00 90.94 97 ASN A C 1
ATOM 747 O O . ASN A 1 97 ? 10.865 7.234 -17.403 1.00 90.94 97 ASN A O 1
ATOM 751 N N . LEU A 1 98 ? 12.928 8.051 -17.092 1.00 92.12 98 LEU A N 1
ATOM 752 C CA . LEU A 1 98 ? 12.596 8.765 -15.852 1.00 92.12 98 LEU A CA 1
ATOM 753 C C . LEU A 1 98 ? 11.494 9.818 -16.057 1.00 92.12 98 LEU A C 1
ATOM 755 O O . LEU A 1 98 ? 10.656 10.013 -15.178 1.00 92.12 98 LEU A O 1
ATOM 759 N N . PHE A 1 99 ? 11.462 10.473 -17.220 1.00 89.81 99 PHE A N 1
ATOM 760 C CA . PHE A 1 99 ? 10.428 11.454 -17.549 1.00 89.81 99 PHE A CA 1
ATOM 761 C C . PHE A 1 99 ? 9.049 10.803 -17.685 1.00 89.81 99 PHE A C 1
ATOM 763 O O . PHE A 1 99 ? 8.084 11.297 -17.101 1.00 89.81 99 PHE A O 1
ATOM 770 N N . ALA A 1 100 ? 8.953 9.671 -18.381 1.00 90.50 100 ALA A N 1
ATOM 771 C CA . ALA A 1 100 ? 7.723 8.897 -18.495 1.00 90.50 100 ALA A CA 1
ATOM 772 C C . ALA A 1 100 ? 7.241 8.413 -17.122 1.00 90.50 100 ALA A C 1
ATOM 774 O O . ALA A 1 100 ? 6.054 8.527 -16.815 1.00 90.50 100 ALA A O 1
ATOM 775 N N . LEU A 1 101 ? 8.156 7.968 -16.254 1.00 91.81 101 LEU A N 1
ATOM 776 C CA . LEU A 1 101 ? 7.818 7.586 -14.881 1.00 91.81 101 LEU A CA 1
ATOM 777 C C . LEU A 1 101 ? 7.223 8.758 -14.087 1.00 91.81 101 LEU A C 1
ATOM 779 O O . LEU A 1 101 ? 6.202 8.587 -13.418 1.00 91.81 101 LEU A O 1
ATOM 783 N N . LEU A 1 102 ? 7.819 9.952 -14.176 1.00 93.94 102 LEU A N 1
ATOM 784 C CA . LEU A 1 102 ? 7.282 11.152 -13.527 1.00 93.94 102 LEU A CA 1
ATOM 785 C C . LEU A 1 102 ? 5.886 11.499 -14.053 1.00 93.94 102 LEU A C 1
ATOM 787 O O . LEU A 1 102 ? 4.995 11.801 -13.258 1.00 93.94 102 LEU A O 1
ATOM 791 N N . ILE A 1 103 ? 5.674 11.414 -15.368 1.00 91.75 103 ILE A N 1
ATOM 792 C CA . ILE A 1 103 ? 4.364 11.650 -15.988 1.00 91.75 103 ILE A CA 1
ATOM 793 C C . ILE A 1 103 ? 3.334 10.649 -15.456 1.00 91.75 103 ILE A C 1
ATOM 795 O O . ILE A 1 103 ? 2.249 11.060 -15.040 1.00 91.75 103 ILE A O 1
ATOM 799 N N . VAL A 1 104 ? 3.660 9.356 -15.412 1.00 93.75 104 VAL A N 1
ATOM 800 C CA . VAL A 1 104 ? 2.766 8.304 -14.897 1.00 93.75 104 VAL A CA 1
ATOM 801 C C . VAL A 1 104 ? 2.443 8.532 -13.421 1.00 93.75 104 VAL A C 1
ATOM 803 O O . VAL A 1 104 ? 1.275 8.472 -13.034 1.00 93.75 104 VAL A O 1
ATOM 806 N N . LEU A 1 105 ? 3.440 8.856 -12.596 1.00 94.81 105 LEU A N 1
ATOM 807 C CA . LEU A 1 105 ? 3.240 9.082 -11.165 1.00 94.81 105 LEU A CA 1
ATOM 808 C C . LEU A 1 105 ? 2.352 10.308 -10.905 1.00 94.81 105 LEU A C 1
ATOM 810 O O . LEU A 1 105 ? 1.376 10.218 -10.157 1.00 94.81 105 LEU A O 1
ATOM 814 N N . LEU A 1 106 ? 2.656 11.438 -11.551 1.00 95.38 106 LEU A N 1
ATOM 815 C CA . LEU A 1 106 ? 1.907 12.686 -11.384 1.00 95.38 106 LEU A CA 1
ATOM 816 C C . LEU A 1 106 ? 0.482 12.573 -11.931 1.00 95.38 106 LEU A C 1
ATOM 818 O O . LEU A 1 106 ? -0.458 13.024 -11.276 1.00 95.38 106 LEU A O 1
ATOM 822 N N . SER A 1 107 ? 0.301 11.948 -13.096 1.00 94.56 107 SER A N 1
ATOM 823 C CA . SER A 1 107 ? -1.027 11.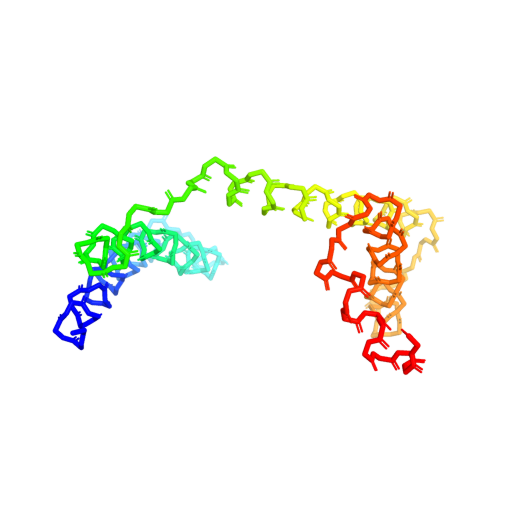743 -13.689 1.00 94.56 107 SER A CA 1
ATOM 824 C C . SER A 1 107 ? -1.881 10.782 -12.862 1.00 94.56 107 SER A C 1
ATOM 826 O O . SER A 1 107 ? -3.043 11.090 -12.591 1.00 94.56 107 SER A O 1
ATOM 828 N N . THR A 1 108 ? -1.309 9.678 -12.372 1.00 95.88 108 THR A N 1
ATOM 829 C CA . THR A 1 108 ? -2.014 8.730 -11.491 1.00 95.88 108 THR A CA 1
ATOM 830 C C . THR A 1 108 ? -2.408 9.391 -10.178 1.00 95.88 108 THR A C 1
ATOM 832 O O . THR A 1 108 ? -3.542 9.229 -9.724 1.00 95.88 108 THR A O 1
ATOM 835 N N . PHE A 1 109 ? -1.512 10.187 -9.588 1.00 94.31 109 PHE A N 1
ATOM 836 C CA . PHE A 1 109 ? -1.796 10.946 -8.374 1.00 94.31 109 PHE A CA 1
ATOM 837 C C . PHE A 1 109 ? -2.905 11.985 -8.586 1.00 94.31 109 PHE A C 1
ATOM 839 O O . PHE A 1 109 ? -3.864 12.036 -7.813 1.00 94.31 109 PHE A O 1
ATOM 846 N N . ALA A 1 110 ? -2.824 12.778 -9.658 1.00 93.94 110 ALA A N 1
ATOM 847 C CA . ALA A 1 110 ? -3.845 13.767 -9.991 1.00 93.94 110 ALA A CA 1
ATOM 848 C C . ALA A 1 110 ? -5.214 13.108 -10.228 1.00 93.94 110 ALA A C 1
ATOM 850 O O . ALA A 1 110 ? -6.227 13.572 -9.696 1.00 93.94 110 ALA A O 1
ATOM 851 N N . LEU A 1 111 ? -5.243 11.992 -10.963 1.00 95.31 111 LEU A N 1
ATOM 852 C CA . LEU A 1 111 ? -6.464 11.235 -11.223 1.00 95.31 111 LEU A CA 1
ATOM 853 C C . LEU A 1 111 ? -7.039 10.625 -9.939 1.00 95.31 111 LEU A C 1
ATOM 855 O O . LEU A 1 111 ? -8.241 10.724 -9.700 1.00 95.31 111 LEU A O 1
ATOM 859 N N . TYR A 1 112 ? -6.190 10.060 -9.077 1.00 94.69 112 TYR A N 1
ATOM 860 C CA . TYR A 1 112 ? -6.588 9.573 -7.755 1.00 94.69 112 TYR A CA 1
ATOM 861 C C . TYR A 1 112 ? -7.272 10.663 -6.930 1.00 94.69 112 TYR A C 1
ATOM 863 O O . TYR A 1 112 ? -8.363 10.433 -6.409 1.00 94.69 112 TYR A O 1
ATOM 871 N N . LEU A 1 113 ? -6.692 11.864 -6.858 1.00 91.94 113 LEU A N 1
ATOM 872 C CA . LEU A 1 113 ? -7.304 12.983 -6.140 1.00 91.94 113 LEU A CA 1
ATO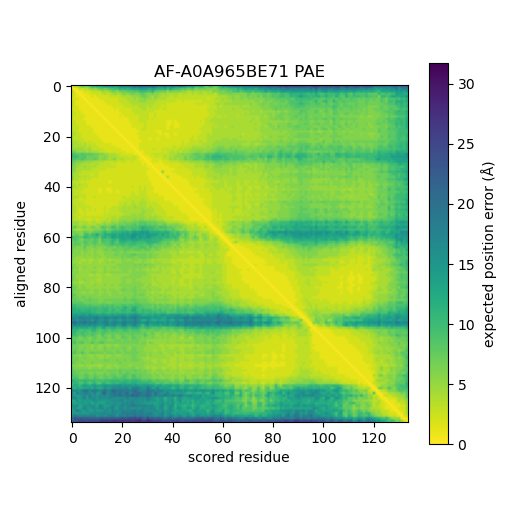M 873 C C . LEU A 1 113 ? -8.638 13.414 -6.763 1.00 91.94 113 LEU A C 1
ATOM 875 O O . LEU A 1 113 ? -9.596 13.684 -6.032 1.00 91.94 113 LEU A O 1
ATOM 879 N N . ALA A 1 114 ? -8.723 13.459 -8.095 1.00 91.75 114 ALA A N 1
ATOM 880 C CA . ALA A 1 114 ? -9.949 13.814 -8.804 1.00 91.75 114 ALA A CA 1
ATOM 881 C C . ALA A 1 114 ? -11.077 12.813 -8.510 1.00 91.75 114 ALA A C 1
ATOM 883 O O . ALA A 1 114 ? -12.158 13.214 -8.071 1.00 91.75 114 ALA A O 1
ATOM 884 N N . ILE A 1 115 ? -10.816 11.512 -8.666 1.00 92.88 115 ILE A N 1
ATOM 885 C CA . ILE A 1 115 ? -11.795 10.454 -8.387 1.00 92.88 115 ILE A CA 1
ATOM 886 C C . ILE A 1 115 ? -12.151 10.447 -6.896 1.00 92.88 115 ILE A C 1
ATOM 888 O O . ILE A 1 115 ? -13.330 10.433 -6.546 1.00 92.88 115 ILE A O 1
ATOM 892 N N . ALA A 1 116 ? -11.172 10.548 -5.998 1.00 90.94 116 ALA A N 1
ATOM 893 C CA . ALA A 1 116 ? -11.421 10.607 -4.560 1.00 90.94 116 ALA A CA 1
ATOM 894 C C . ALA A 1 116 ? -12.337 11.766 -4.147 1.00 90.94 116 ALA A C 1
ATOM 896 O O . ALA A 1 116 ? -13.181 11.607 -3.255 1.00 90.94 116 ALA A O 1
ATOM 897 N N . ARG A 1 117 ? -12.207 12.916 -4.817 1.00 86.25 117 ARG A N 1
ATOM 898 C CA . ARG A 1 117 ? -13.099 14.060 -4.628 1.00 86.25 117 ARG A CA 1
ATOM 899 C C . ARG A 1 117 ? -14.518 13.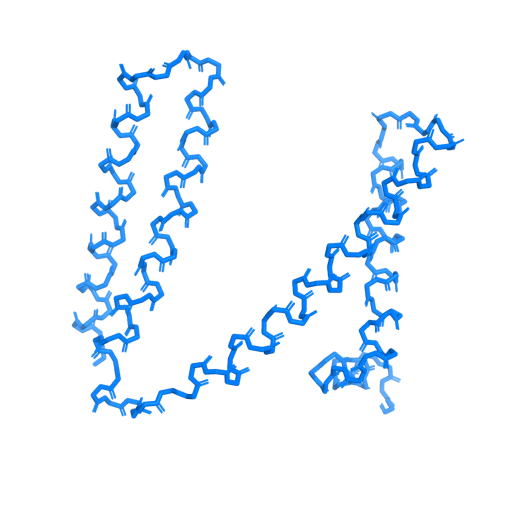758 -5.105 1.00 86.25 117 ARG A C 1
ATOM 901 O O . ARG A 1 117 ? -15.460 14.070 -4.378 1.00 86.25 117 ARG A O 1
ATOM 908 N N . VAL A 1 118 ? -14.686 13.123 -6.269 1.00 88.31 118 VAL A N 1
ATOM 909 C CA . VAL A 1 118 ? -16.010 12.693 -6.771 1.00 88.31 118 VAL A CA 1
ATOM 910 C C . VAL A 1 118 ? -16.670 11.719 -5.796 1.00 88.31 118 VAL A C 1
ATOM 912 O O . VAL A 1 118 ? -17.839 11.874 -5.449 1.00 88.31 118 VAL A O 1
ATOM 915 N N . PHE A 1 119 ? -15.896 10.773 -5.270 1.00 86.56 119 PHE A N 1
ATOM 916 C CA . PHE A 1 119 ? -16.354 9.809 -4.275 1.00 86.56 119 PHE A CA 1
ATOM 917 C C . PHE A 1 119 ? -16.544 10.413 -2.873 1.00 86.56 119 PHE A C 1
ATOM 919 O O . PHE A 1 119 ? -16.922 9.683 -1.955 1.00 86.56 119 PHE A O 1
ATOM 926 N N . LYS A 1 120 ? -16.311 11.721 -2.677 1.00 84.50 120 LYS A N 1
ATOM 927 C CA . LYS A 1 120 ? -16.465 12.434 -1.396 1.00 84.50 120 LYS A CA 1
ATOM 928 C C . LYS A 1 120 ? -15.745 11.729 -0.242 1.00 84.50 120 LYS A C 1
ATOM 930 O O . LYS A 1 120 ? -16.326 11.489 0.814 1.00 84.50 120 LYS A O 1
ATOM 935 N N . VAL A 1 121 ? -14.491 11.330 -0.452 1.00 83.19 121 VAL A N 1
ATOM 936 C CA . VAL A 1 121 ? -13.655 10.828 0.648 1.00 83.19 121 VAL A CA 1
ATOM 937 C C . VAL A 1 121 ? -13.336 12.013 1.569 1.00 83.19 121 VAL A C 1
ATOM 939 O O . VAL A 1 121 ? -12.683 12.977 1.154 1.00 83.19 121 VAL A O 1
ATOM 942 N N . SER A 1 122 ? -13.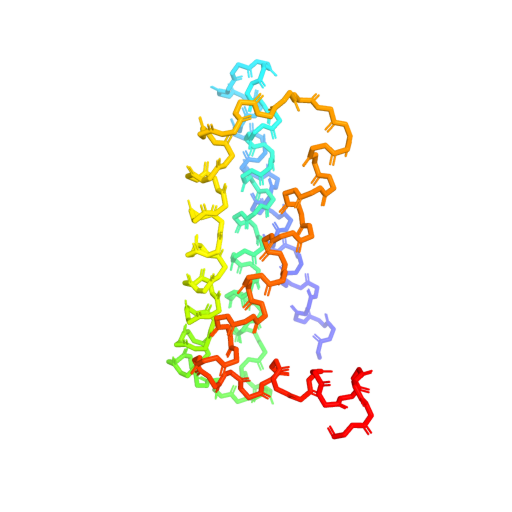861 11.981 2.794 1.00 74.62 122 SER A N 1
ATOM 943 C CA . SER A 1 122 ? -13.809 13.074 3.778 1.00 74.62 122 SER A CA 1
ATOM 944 C C . SER A 1 122 ? -12.382 13.514 4.104 1.00 74.62 122 SER A C 1
ATOM 946 O O . SER A 1 122 ? -12.084 14.704 4.150 1.00 74.62 122 SER A O 1
ATOM 948 N N . GLU A 1 123 ? -11.490 12.548 4.246 1.00 73.75 123 GLU A N 1
ATOM 949 C CA . GLU A 1 123 ? -10.096 12.671 4.651 1.00 73.75 123 GLU A CA 1
ATOM 950 C C . GLU A 1 123 ? -9.278 13.338 3.540 1.00 73.75 123 GLU A C 1
ATOM 952 O O . GLU A 1 123 ? -8.498 14.252 3.787 1.00 73.75 123 GLU A O 1
ATOM 957 N N . ILE A 1 124 ? -9.528 12.958 2.283 1.00 73.19 124 ILE A N 1
ATOM 958 C CA . ILE A 1 124 ? -8.871 13.567 1.117 1.00 73.19 124 ILE A CA 1
ATOM 959 C C . ILE A 1 124 ? -9.389 14.987 0.901 1.00 73.19 124 ILE A C 1
ATOM 961 O O . ILE A 1 124 ? -8.623 15.889 0.570 1.00 73.19 124 ILE A O 1
ATOM 965 N N . SER A 1 125 ? -10.676 15.217 1.163 1.00 72.06 125 SER A N 1
ATOM 966 C CA . SER A 1 125 ? -11.248 16.563 1.135 1.00 72.06 125 SER A CA 1
ATOM 967 C C . SER A 1 125 ? -10.599 17.463 2.193 1.00 72.06 125 SER A C 1
ATOM 969 O O . SER A 1 125 ? -10.300 18.612 1.894 1.00 72.06 125 SER A O 1
ATOM 971 N N . GLN A 1 126 ? -10.323 16.954 3.399 1.00 76.31 126 GLN A N 1
ATOM 972 C CA . GLN A 1 126 ? -9.605 17.693 4.446 1.00 76.31 126 GLN A CA 1
ATOM 973 C C . GLN A 1 126 ? -8.153 17.995 4.056 1.00 76.31 126 GLN A C 1
ATOM 975 O O . GLN A 1 126 ? -7.716 19.134 4.201 1.00 76.31 126 GLN A O 1
ATOM 980 N N . VAL A 1 127 ? -7.424 17.019 3.507 1.00 76.12 127 VAL A N 1
ATOM 981 C CA . VAL A 1 127 ? -6.047 17.230 3.025 1.00 76.12 127 VAL A CA 1
ATOM 982 C C . VAL A 1 127 ? -6.009 18.289 1.921 1.00 76.12 127 VAL A C 1
ATOM 984 O O . VAL A 1 127 ? -5.184 19.200 1.971 1.00 76.12 127 VAL A O 1
ATOM 987 N N . LEU A 1 128 ? -6.936 18.228 0.962 1.00 73.50 128 LEU A N 1
ATOM 988 C CA . LEU A 1 128 ? -7.051 19.234 -0.095 1.00 73.50 128 LEU A CA 1
ATOM 989 C C . LEU A 1 128 ? -7.377 20.621 0.464 1.00 73.50 128 LEU A C 1
ATOM 991 O O . LEU A 1 128 ? -6.800 21.596 -0.006 1.00 73.50 128 LEU A O 1
ATOM 995 N N . LYS A 1 129 ? -8.246 20.719 1.477 1.00 78.56 129 LYS A N 1
ATOM 996 C CA . LYS A 1 129 ? -8.546 21.993 2.150 1.00 78.56 129 LYS A CA 1
ATOM 997 C C . LYS A 1 129 ? -7.309 22.612 2.805 1.00 78.56 129 LYS A C 1
ATOM 999 O O . LYS A 1 129 ? -7.043 23.801 2.639 1.00 78.56 129 LYS A O 1
ATOM 1004 N N . VAL A 1 130 ? -6.513 21.796 3.500 1.00 80.75 130 VAL A N 1
ATOM 1005 C CA . VAL A 1 130 ? -5.261 22.240 4.138 1.00 80.75 130 VAL A CA 1
ATOM 1006 C C . VAL A 1 130 ? -4.233 22.677 3.092 1.00 80.75 130 VAL A C 1
ATOM 1008 O O . VAL A 1 130 ? -3.663 23.760 3.216 1.00 80.75 130 VAL A O 1
ATOM 1011 N N . LEU A 1 131 ? -4.029 21.878 2.039 1.00 74.44 131 LEU A N 1
ATOM 1012 C CA . LEU A 1 131 ? -3.082 22.190 0.962 1.00 74.44 131 LEU A CA 1
ATOM 1013 C C . LEU A 1 131 ? -3.477 23.445 0.175 1.00 74.44 131 LEU A C 1
ATOM 1015 O O . LEU A 1 131 ? -2.616 24.239 -0.191 1.00 74.44 131 LEU A O 1
ATOM 1019 N N . LEU A 1 132 ? -4.774 23.639 -0.070 1.00 79.38 132 LEU A N 1
ATOM 1020 C CA . LEU A 1 132 ? -5.298 24.758 -0.856 1.00 79.38 132 LEU A CA 1
ATOM 1021 C C . LEU A 1 132 ? -5.656 25.986 -0.003 1.00 79.38 132 LEU A C 1
ATOM 1023 O O . LEU A 1 132 ? -6.144 26.971 -0.558 1.00 79.38 132 LEU A O 1
ATOM 1027 N N . ARG A 1 133 ? -5.420 25.946 1.321 1.00 69.56 133 ARG A N 1
ATOM 1028 C CA . ARG A 1 133 ? -5.806 26.993 2.291 1.00 69.56 133 ARG A CA 1
ATOM 1029 C C . ARG A 1 133 ? -7.244 27.506 2.075 1.00 69.5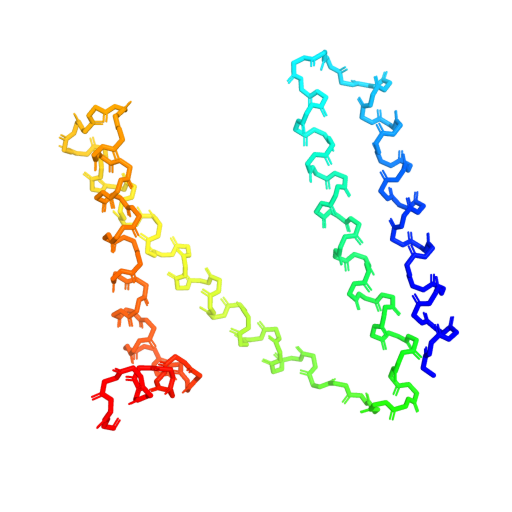6 133 ARG A C 1
ATOM 1031 O O . ARG A 1 133 ? -7.485 28.714 2.095 1.00 69.56 133 ARG A O 1
ATOM 1038 N N . ARG A 1 134 ? -8.194 26.600 1.841 1.00 54.47 134 ARG A N 1
ATOM 1039 C CA . ARG A 1 134 ? -9.635 26.886 1.732 1.00 54.47 134 ARG A CA 1
ATOM 1040 C C . ARG A 1 134 ? -10.443 25.791 2.397 1.00 54.47 134 ARG A C 1
ATOM 1042 O O . ARG A 1 134 ? -10.134 24.620 2.115 1.00 54.47 134 ARG A O 1
#

Nearest PDB structures (foldseek):
  3g6b-assembly1_B  TM=2.178E-01  e=8.524E+00  Thermotoga maritima

Sequence (134 aa):
NTKYQVISNLVINLIALTISIWAFLNLDVVDITVGLGAALAISYWVGIVCTYYLLRKYSGPLNIVSLLLFHGKIAFIALLSCLVISSLQSRLDLEGNLFALLIVLLSTFALYLAIARVFKVSEISQVLKVLLRR

Radius of gyration: 19.88 Å; Cα contacts (8 Å, |Δi|>4): 68; chains: 1; bounding box: 34×50×53 Å

Solvent-accessible surface area (backbone atoms only — not comparable to full-atom values): 7232 Å² total; per-residue (Å²): 111,68,73,55,51,52,52,30,52,50,52,23,50,52,47,23,50,54,41,32,53,50,22,63,76,74,42,56,84,86,44,28,62,57,34,41,52,50,16,50,56,52,17,52,57,50,29,54,53,48,40,45,65,67,42,31,84,78,75,43,84,75,65,58,65,62,52,48,53,52,52,50,52,52,50,50,43,50,48,50,23,47,53,52,47,53,61,48,44,72,72,64,70,66,62,100,43,73,66,46,50,51,50,52,53,52,50,31,50,51,44,30,54,52,51,37,55,75,69,61,40,66,67,61,53,50,52,49,24,65,77,65,75,93